Protein AF-A0A7T5ELZ2-F1 (afdb_monomer_lite)

Secondary structure (DSSP, 8-state):
-------PBPTTSPBEEEEEEEEEEE-TTS-EEEEEEEEEEEE-STT---EE--HHHHHHHHHHHHHHHTTSS-SEEE-----

pLDDT: mean 82.38, std 13.4, range [34.91, 93.44]

Radius of gyration: 15.35 Å; chains: 1; bounding box: 32×24×48 Å

Structure (mmCIF, N/CA/C/O backbone):
data_AF-A0A7T5ELZ2-F1
#
_entry.id   AF-A0A7T5ELZ2-F1
#
loop_
_atom_site.group_PDB
_atom_site.id
_atom_site.type_symbol
_atom_site.label_atom_id
_atom_site.label_alt_id
_atom_site.label_comp_id
_atom_site.label_asym_id
_atom_site.label_entity_id
_atom_site.label_seq_id
_atom_site.pdbx_PDB_ins_code
_atom_site.Cartn_x
_atom_site.Cartn_y
_atom_site.Cartn_z
_atom_site.occupancy
_atom_site.B_iso_or_equiv
_atom_site.auth_seq_id
_atom_site.auth_comp_id
_atom_site.auth_asym_id
_atom_site.auth_atom_id
_atom_site.pdbx_PDB_model_num
ATOM 1 N N . MET A 1 1 ? -8.985 -13.148 -28.091 1.00 36.12 1 MET A N 1
ATOM 2 C CA . MET A 1 1 ? -8.020 -12.035 -28.206 1.00 36.12 1 MET A CA 1
ATOM 3 C C . MET A 1 1 ? -7.440 -11.825 -26.821 1.00 36.12 1 MET A C 1
ATOM 5 O O . MET A 1 1 ? -8.173 -11.412 -25.935 1.00 36.12 1 MET A O 1
ATOM 9 N N . GLY A 1 2 ? -6.203 -12.274 -26.596 1.00 34.91 2 GLY A N 1
ATOM 10 C CA . GLY A 1 2 ? -5.553 -12.156 -25.291 1.00 34.91 2 GLY A CA 1
ATOM 11 C C . GLY A 1 2 ? -5.280 -10.687 -25.012 1.00 34.91 2 GLY A C 1
ATOM 12 O O . GLY A 1 2 ? -4.565 -10.047 -25.779 1.00 34.91 2 GLY A O 1
ATOM 13 N N . ILE A 1 3 ? -5.903 -10.149 -23.970 1.00 40.34 3 ILE A N 1
ATOM 14 C CA . ILE A 1 3 ? -5.661 -8.784 -23.516 1.00 40.34 3 ILE A CA 1
ATOM 15 C C . ILE A 1 3 ? -4.252 -8.807 -22.924 1.00 40.34 3 ILE A C 1
ATOM 17 O O . ILE A 1 3 ? -4.042 -9.244 -21.795 1.00 40.34 3 ILE A O 1
ATOM 21 N N . VAL A 1 4 ? -3.259 -8.452 -23.737 1.00 44.38 4 VAL A N 1
ATOM 22 C CA . VAL A 1 4 ? -1.895 -8.229 -23.266 1.00 44.38 4 VAL A CA 1
ATOM 23 C C . VAL A 1 4 ? -1.989 -6.993 -22.389 1.00 44.38 4 VAL A C 1
ATOM 25 O O . VAL A 1 4 ? -2.133 -5.894 -22.914 1.00 44.38 4 VAL A O 1
ATOM 28 N N . ALA A 1 5 ? -1.991 -7.177 -21.067 1.00 47.38 5 ALA A N 1
ATOM 29 C CA . ALA A 1 5 ? -1.897 -6.072 -20.126 1.00 47.38 5 ALA A CA 1
ATOM 30 C C . ALA A 1 5 ? -0.697 -5.212 -20.546 1.00 47.38 5 ALA A C 1
ATOM 32 O O . ALA A 1 5 ? 0.449 -5.678 -20.524 1.00 47.38 5 ALA A O 1
ATOM 33 N N . GLU A 1 6 ? -0.967 -3.998 -21.031 1.00 52.56 6 GLU A N 1
ATOM 34 C CA . GLU A 1 6 ? 0.079 -3.062 -21.413 1.00 52.56 6 GLU A CA 1
ATOM 35 C C . GLU A 1 6 ? 0.946 -2.830 -20.179 1.00 52.56 6 GLU A C 1
ATOM 37 O O . GLU A 1 6 ? 0.495 -2.292 -19.169 1.00 52.56 6 GLU A O 1
ATOM 42 N N . LYS A 1 7 ? 2.192 -3.312 -20.226 1.00 63.34 7 LYS A N 1
ATOM 43 C CA . LYS A 1 7 ? 3.134 -3.132 -19.123 1.00 63.34 7 LYS A CA 1
ATOM 44 C C . LYS A 1 7 ? 3.322 -1.633 -18.917 1.00 63.34 7 LYS A C 1
ATOM 46 O O . LYS A 1 7 ? 3.899 -0.975 -19.786 1.00 63.34 7 LYS A O 1
ATOM 51 N N . ILE A 1 8 ? 2.848 -1.118 -17.781 1.00 74.25 8 ILE A N 1
ATOM 52 C CA . ILE A 1 8 ? 3.013 0.284 -17.392 1.00 74.25 8 ILE A CA 1
ATOM 53 C C . ILE A 1 8 ? 4.507 0.610 -17.442 1.00 74.25 8 ILE A C 1
ATOM 55 O O . ILE A 1 8 ? 5.345 -0.091 -16.865 1.00 74.25 8 ILE A O 1
ATOM 59 N N . ARG A 1 9 ? 4.855 1.646 -18.207 1.00 79.38 9 ARG A N 1
ATOM 60 C CA . ARG A 1 9 ? 6.235 2.102 -18.365 1.00 79.38 9 ARG A CA 1
ATOM 61 C C . ARG A 1 9 ? 6.460 3.326 -17.497 1.00 79.38 9 ARG A C 1
ATOM 63 O O . ARG A 1 9 ? 5.648 4.244 -17.488 1.00 79.38 9 ARG A O 1
ATOM 70 N N . CYS A 1 10 ? 7.598 3.339 -16.822 1.00 81.88 10 CYS A N 1
ATOM 71 C CA . CYS A 1 10 ? 8.112 4.519 -16.151 1.00 81.88 10 CYS A CA 1
ATOM 72 C C . CYS A 1 10 ? 8.437 5.602 -17.194 1.00 81.88 10 CYS A C 1
ATOM 74 O O . CYS A 1 10 ? 8.770 5.283 -18.341 1.00 81.88 10 CYS A O 1
ATOM 76 N N . ARG A 1 11 ? 8.447 6.879 -16.797 1.00 80.31 11 ARG A N 1
ATOM 77 C CA . ARG A 1 11 ? 8.898 7.995 -17.653 1.00 80.31 11 ARG A CA 1
ATOM 78 C C . ARG A 1 11 ? 10.295 7.786 -18.236 1.00 80.31 11 ARG A C 1
ATOM 80 O O . ARG A 1 11 ? 10.593 8.299 -19.309 1.00 80.31 11 ARG A O 1
ATOM 87 N N . CYS A 1 12 ? 11.149 7.003 -17.574 1.00 82.44 12 CYS A N 1
ATOM 88 C CA . CYS A 1 12 ? 12.474 6.654 -18.090 1.00 82.44 12 CYS A CA 1
ATOM 89 C C . CYS A 1 12 ? 12.461 5.600 -19.221 1.00 82.44 12 CYS A C 1
ATOM 91 O O . CYS A 1 12 ? 13.529 5.173 -19.662 1.00 82.44 12 CYS A O 1
ATOM 93 N N . GLY A 1 13 ? 11.280 5.143 -19.656 1.00 80.06 13 GLY A N 1
ATOM 94 C CA . GLY A 1 13 ? 11.075 4.150 -20.716 1.00 80.06 13 GLY A CA 1
ATOM 95 C C . GLY A 1 13 ? 11.191 2.690 -20.263 1.00 80.06 13 GLY A C 1
ATOM 96 O O . GLY A 1 13 ? 10.900 1.785 -21.045 1.00 80.06 13 GLY A O 1
ATOM 97 N N . THR A 1 14 ? 11.585 2.450 -19.009 1.00 85.25 14 THR A N 1
ATOM 98 C CA . THR A 1 14 ? 11.747 1.101 -18.439 1.00 85.25 14 THR A CA 1
ATOM 99 C C . THR A 1 14 ? 10.387 0.557 -17.988 1.00 85.25 14 THR A C 1
ATOM 101 O O . THR A 1 14 ? 9.595 1.320 -17.426 1.00 85.25 14 THR A O 1
ATOM 104 N N . PRO A 1 15 ? 10.080 -0.735 -18.210 1.00 83.31 15 PRO A N 1
ATOM 105 C CA . PRO A 1 15 ? 8.878 -1.343 -17.649 1.00 83.31 15 PRO A CA 1
ATOM 106 C C . PRO A 1 15 ? 8.913 -1.271 -16.120 1.00 83.31 15 PRO A C 1
ATOM 108 O O . PRO A 1 15 ? 9.929 -1.597 -15.502 1.00 83.31 15 PRO A O 1
ATOM 111 N N . MET A 1 16 ? 7.803 -0.847 -15.521 1.00 86.00 16 MET A N 1
ATOM 112 C CA . MET A 1 16 ? 7.638 -0.923 -14.075 1.00 86.00 16 MET A CA 1
ATOM 113 C C . MET A 1 16 ? 7.360 -2.370 -13.674 1.00 86.00 16 MET A C 1
ATOM 115 O O . MET A 1 16 ? 6.767 -3.142 -14.433 1.00 86.00 16 MET A O 1
ATOM 119 N N . GLN A 1 17 ? 7.830 -2.741 -12.491 1.00 85.50 17 GLN A N 1
ATOM 120 C CA . GLN A 1 17 ? 7.581 -4.042 -11.888 1.00 85.50 17 GLN A CA 1
ATOM 121 C C . GLN A 1 17 ? 6.703 -3.856 -10.666 1.00 85.50 17 GLN A C 1
ATOM 123 O O . GLN A 1 17 ? 6.894 -2.910 -9.904 1.00 85.50 17 GLN A O 1
ATOM 128 N N . GLU A 1 18 ? 5.742 -4.752 -10.488 1.00 85.69 18 GLU A N 1
ATOM 129 C CA . GLU A 1 18 ? 4.947 -4.778 -9.272 1.00 85.69 18 GLU A CA 1
ATOM 130 C C . GLU A 1 18 ? 5.809 -5.308 -8.131 1.00 85.69 18 GLU A C 1
ATOM 132 O O . GLU A 1 18 ? 6.422 -6.372 -8.229 1.00 85.69 18 GLU A O 1
ATOM 137 N N . ILE A 1 19 ? 5.895 -4.517 -7.070 1.00 89.06 19 ILE A N 1
ATOM 138 C CA . ILE A 1 19 ? 6.597 -4.836 -5.841 1.00 89.06 19 ILE A CA 1
ATOM 139 C C . ILE A 1 19 ? 5.608 -4.662 -4.703 1.00 89.06 19 ILE A C 1
ATOM 141 O O . ILE A 1 19 ? 4.856 -3.691 -4.635 1.00 89.06 19 ILE A O 1
ATOM 145 N N . VAL A 1 20 ? 5.642 -5.610 -3.786 1.00 90.06 20 VAL A N 1
ATOM 146 C CA . VAL A 1 20 ? 4.830 -5.600 -2.583 1.00 90.06 20 VAL A CA 1
ATOM 147 C C . VAL A 1 20 ? 5.587 -4.844 -1.489 1.00 90.06 20 VAL A C 1
ATOM 149 O O . VAL A 1 20 ? 6.761 -5.129 -1.241 1.00 90.06 20 VAL A O 1
ATOM 152 N N . LYS A 1 21 ? 4.945 -3.852 -0.861 1.00 90.19 21 LYS A N 1
ATOM 153 C CA . LYS A 1 21 ? 5.558 -3.008 0.175 1.00 90.19 21 LYS A CA 1
ATOM 154 C C . LYS A 1 21 ? 4.674 -2.859 1.403 1.00 90.19 21 LYS A C 1
ATOM 156 O O . LYS A 1 21 ? 3.451 -2.881 1.318 1.00 90.19 21 LYS A O 1
ATOM 161 N N . ASP A 1 22 ? 5.319 -2.612 2.534 1.00 91.81 22 ASP A N 1
ATOM 162 C CA . ASP A 1 22 ? 4.635 -2.268 3.773 1.00 91.81 22 ASP A CA 1
ATOM 163 C C . ASP A 1 22 ? 4.572 -0.745 3.920 1.00 91.81 22 ASP A C 1
ATOM 165 O O . ASP A 1 22 ? 5.593 -0.056 3.870 1.00 91.81 22 ASP A O 1
ATOM 169 N N . ILE A 1 23 ? 3.370 -0.216 4.134 1.00 90.31 23 ILE A N 1
ATOM 170 C CA . ILE A 1 23 ? 3.134 1.199 4.417 1.00 90.31 23 ILE A CA 1
ATOM 171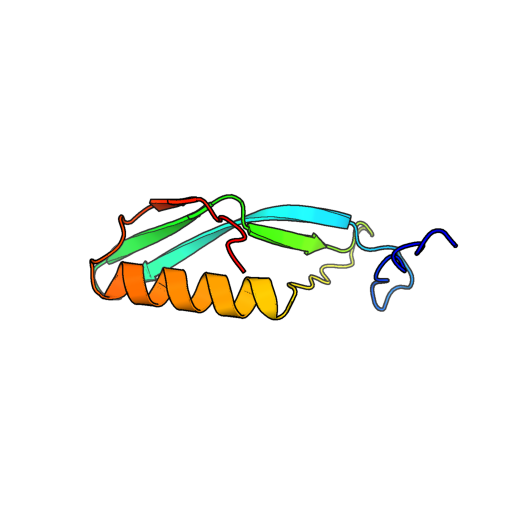 C C . ILE A 1 23 ? 2.943 1.345 5.919 1.00 90.31 23 ILE A C 1
ATOM 173 O O . ILE A 1 23 ? 1.963 0.857 6.477 1.00 90.31 23 ILE A O 1
ATOM 177 N N . SER A 1 24 ? 3.862 2.039 6.586 1.00 92.31 24 SER A N 1
ATOM 178 C CA . SER A 1 24 ? 3.751 2.313 8.020 1.00 92.31 24 SER A CA 1
ATOM 179 C C . SER A 1 24 ? 3.777 3.803 8.317 1.00 92.31 24 SER A C 1
ATOM 181 O O . SER A 1 24 ? 4.588 4.529 7.744 1.00 92.31 24 SER A O 1
ATOM 183 N N . TRP A 1 25 ? 2.935 4.244 9.246 1.00 92.38 25 TRP A N 1
ATOM 184 C CA . TRP A 1 25 ? 2.911 5.616 9.746 1.00 92.38 25 TRP A CA 1
ATOM 185 C C . TRP A 1 25 ? 2.692 5.624 11.256 1.00 92.38 25 TRP A C 1
ATOM 187 O O . TRP A 1 25 ? 2.225 4.644 11.836 1.00 92.38 25 TRP A O 1
ATOM 197 N N . SER A 1 26 ? 3.026 6.740 11.893 1.00 91.31 26 SER A N 1
ATOM 198 C CA . SER A 1 26 ? 2.752 6.967 13.310 1.00 91.31 26 SER A CA 1
ATOM 199 C C . SER A 1 26 ? 1.712 8.068 13.447 1.00 91.31 26 SER A C 1
ATOM 201 O O . SER A 1 26 ? 1.802 9.091 12.771 1.00 91.31 26 SER A O 1
ATOM 203 N N . ASP A 1 27 ? 0.725 7.856 14.306 1.00 87.69 27 ASP A N 1
ATOM 204 C CA . ASP A 1 27 ? -0.222 8.899 14.696 1.00 87.69 27 ASP A CA 1
ATOM 205 C C . ASP A 1 27 ? 0.381 9.821 15.770 1.00 87.69 27 ASP A C 1
ATOM 207 O O . ASP A 1 27 ? 1.383 9.483 16.408 1.00 87.69 27 ASP A O 1
ATOM 211 N N . SER A 1 28 ? -0.247 10.975 16.006 1.00 84.50 28 SER A N 1
ATOM 212 C CA . SER A 1 28 ? 0.164 11.964 17.012 1.00 84.50 28 SER A CA 1
ATOM 213 C C . SER A 1 28 ? 0.263 11.388 18.431 1.00 84.50 28 SER A C 1
ATOM 215 O O . SER A 1 28 ? 1.016 11.903 19.250 1.00 84.50 28 SER A O 1
ATOM 217 N N . ASN A 1 29 ? -0.440 10.287 18.707 1.00 82.88 29 ASN A N 1
ATOM 218 C CA . ASN A 1 29 ? -0.403 9.570 19.984 1.00 82.88 29 ASN A CA 1
ATOM 219 C C . ASN A 1 29 ? 0.759 8.562 20.110 1.00 82.88 29 ASN A C 1
ATOM 221 O O . ASN A 1 29 ? 0.794 7.776 21.054 1.00 82.88 29 ASN A O 1
ATOM 225 N N . GLY A 1 30 ? 1.679 8.511 19.140 1.00 85.75 30 GLY A N 1
ATOM 226 C CA . GLY A 1 30 ? 2.785 7.545 19.114 1.00 85.75 30 GLY A CA 1
ATOM 227 C C . GLY A 1 30 ? 2.370 6.122 18.720 1.00 85.75 30 GLY A C 1
ATOM 228 O O . GLY A 1 30 ? 3.192 5.206 18.733 1.00 85.75 30 GLY A O 1
ATOM 229 N N . ASN A 1 31 ? 1.106 5.917 18.338 1.00 87.38 31 ASN A N 1
ATOM 230 C CA . ASN A 1 31 ? 0.636 4.640 17.816 1.00 87.38 31 ASN A CA 1
ATOM 231 C C . ASN A 1 31 ? 1.179 4.436 16.400 1.00 87.38 31 ASN A C 1
ATOM 233 O O . ASN A 1 31 ? 0.888 5.228 15.504 1.00 87.38 31 ASN A O 1
ATOM 237 N N . LYS A 1 32 ? 1.949 3.363 16.200 1.00 92.00 32 LYS A N 1
ATOM 238 C CA . LYS A 1 32 ? 2.414 2.941 14.878 1.00 92.00 32 LYS A CA 1
ATOM 239 C C . LYS A 1 32 ? 1.362 2.059 14.215 1.00 92.00 32 LYS A C 1
ATOM 241 O O . LYS A 1 32 ? 0.946 1.056 14.793 1.00 92.00 32 LYS A O 1
ATOM 246 N N . TYR A 1 33 ? 0.991 2.427 13.000 1.00 92.56 33 TYR A N 1
ATOM 247 C CA . TYR A 1 33 ? 0.104 1.687 12.118 1.00 92.56 33 TYR A CA 1
ATOM 248 C C . TYR A 1 33 ? 0.907 1.113 10.956 1.00 92.56 33 TYR A C 1
ATOM 250 O O . TYR A 1 33 ? 1.913 1.689 10.534 1.00 92.56 33 TYR A O 1
ATOM 258 N N . THR A 1 34 ? 0.527 -0.060 10.466 1.00 93.44 34 THR A N 1
ATOM 259 C CA . THR A 1 34 ? 1.191 -0.710 9.333 1.00 93.44 34 THR A CA 1
ATOM 260 C C . THR A 1 34 ? 0.175 -1.457 8.476 1.00 93.44 34 THR A C 1
ATOM 262 O O . THR A 1 34 ? -0.515 -2.346 8.965 1.00 93.44 34 THR A O 1
ATOM 265 N N . ILE A 1 35 ? 0.109 -1.112 7.195 1.00 93.31 35 ILE A N 1
ATOM 266 C CA . ILE A 1 35 ? -0.590 -1.878 6.165 1.00 93.31 35 ILE A CA 1
ATOM 267 C C . ILE A 1 35 ? 0.476 -2.673 5.419 1.00 93.31 35 ILE A C 1
ATOM 269 O O . ILE A 1 35 ? 1.370 -2.092 4.804 1.00 93.31 35 ILE A O 1
ATOM 273 N N . ARG A 1 36 ? 0.415 -3.996 5.518 1.00 92.69 36 ARG A N 1
ATOM 274 C CA . ARG A 1 36 ? 1.353 -4.905 4.862 1.00 92.69 36 ARG A CA 1
ATOM 275 C C . ARG A 1 36 ? 0.891 -5.255 3.467 1.00 92.69 36 ARG A C 1
ATOM 277 O O . ARG A 1 36 ? -0.296 -5.195 3.179 1.00 92.69 36 ARG A O 1
ATOM 284 N N . ASN A 1 37 ? 1.818 -5.714 2.647 1.00 90.94 37 ASN A N 1
ATOM 285 C CA . ASN A 1 37 ? 1.526 -6.310 1.351 1.00 90.94 37 ASN A CA 1
ATOM 286 C C . ASN A 1 37 ? 0.856 -5.389 0.309 1.00 90.94 37 ASN A C 1
ATOM 288 O O . ASN A 1 37 ? 0.110 -5.856 -0.546 1.00 90.94 37 ASN A O 1
ATOM 292 N N . VAL A 1 38 ? 1.126 -4.084 0.341 1.00 89.69 38 VAL A N 1
ATOM 293 C CA . VAL A 1 38 ? 0.534 -3.129 -0.604 1.00 89.69 38 VAL A CA 1
ATOM 294 C C . VAL A 1 38 ? 1.220 -3.240 -1.975 1.00 89.69 38 VAL A C 1
ATOM 296 O O . VAL A 1 38 ? 2.429 -2.988 -2.065 1.00 89.69 38 VAL A O 1
ATOM 299 N N . PRO A 1 39 ? 0.492 -3.577 -3.056 1.00 88.12 39 PRO A N 1
ATOM 300 C CA . PRO A 1 39 ? 1.068 -3.673 -4.392 1.00 88.12 39 PRO A CA 1
ATOM 301 C C . PRO A 1 39 ? 1.394 -2.276 -4.937 1.00 88.12 39 PRO A C 1
ATOM 303 O O . PRO A 1 39 ? 0.555 -1.376 -4.977 1.00 88.12 39 PRO A O 1
ATOM 306 N N . THR A 1 40 ? 2.647 -2.072 -5.338 1.00 88.06 40 THR A N 1
ATOM 307 C CA . THR A 1 40 ? 3.154 -0.808 -5.884 1.00 88.06 40 THR A CA 1
ATOM 308 C C . THR A 1 40 ? 4.033 -1.079 -7.096 1.00 88.06 40 THR A C 1
ATOM 310 O O . THR A 1 40 ? 4.960 -1.882 -7.045 1.00 88.06 40 THR A O 1
ATOM 313 N N . LEU A 1 41 ? 3.794 -0.373 -8.195 1.00 88.38 41 LEU A N 1
ATOM 314 C CA . LEU A 1 41 ? 4.626 -0.452 -9.388 1.00 88.38 41 LEU A CA 1
ATOM 315 C C . LEU A 1 41 ? 5.865 0.422 -9.203 1.00 88.38 41 LEU A C 1
ATOM 317 O O . LEU A 1 41 ? 5.764 1.629 -9.025 1.00 88.38 41 LEU A O 1
ATOM 321 N N . CYS A 1 42 ? 7.047 -0.178 -9.256 1.00 86.56 42 CYS A N 1
ATOM 322 C CA . CYS A 1 42 ? 8.319 0.520 -9.106 1.00 86.56 42 CYS A CA 1
ATOM 323 C C . CYS A 1 42 ? 9.146 0.406 -10.385 1.00 86.56 42 CYS A C 1
ATOM 325 O O . CYS A 1 42 ? 9.167 -0.632 -11.054 1.00 86.56 42 CYS A O 1
ATOM 327 N N . CYS A 1 43 ? 9.871 1.468 -10.722 1.00 86.88 43 CYS A N 1
ATOM 328 C CA . CYS A 1 43 ? 10.883 1.398 -11.762 1.00 86.88 43 CYS A CA 1
ATOM 329 C C . CYS A 1 43 ? 12.097 0.582 -11.282 1.00 86.88 43 CYS A C 1
ATOM 331 O O . CYS A 1 43 ? 12.660 0.858 -10.229 1.00 86.88 43 CYS A O 1
ATOM 333 N N . ASN A 1 44 ? 12.543 -0.394 -12.080 1.00 80.62 44 ASN A N 1
ATOM 334 C CA . ASN A 1 44 ? 13.722 -1.219 -11.771 1.00 80.62 44 ASN A CA 1
ATOM 335 C C . ASN A 1 44 ? 15.043 -0.621 -12.314 1.00 80.62 44 ASN A C 1
ATOM 337 O O . ASN A 1 44 ? 16.092 -1.262 -12.325 1.00 80.62 44 ASN A O 1
ATOM 341 N N . LYS A 1 45 ? 15.019 0.607 -12.843 1.00 82.94 45 LYS A N 1
ATOM 342 C CA . LYS A 1 45 ? 16.231 1.257 -13.353 1.00 82.94 45 LYS A CA 1
ATOM 343 C C . LYS A 1 45 ? 16.995 1.902 -12.199 1.00 82.94 45 LYS A C 1
ATOM 345 O O . LYS A 1 45 ? 16.464 2.770 -11.512 1.00 82.94 45 LYS A O 1
ATOM 350 N N . ILE A 1 46 ? 18.269 1.545 -12.046 1.00 78.88 46 ILE A N 1
ATOM 351 C CA . ILE A 1 46 ? 19.173 2.174 -11.073 1.00 78.88 46 ILE A CA 1
ATOM 352 C C . ILE A 1 46 ? 19.205 3.693 -11.314 1.00 78.88 46 ILE A C 1
ATOM 354 O O . ILE A 1 46 ? 19.431 4.148 -12.437 1.00 78.88 46 ILE A O 1
ATOM 358 N N . GLY A 1 47 ? 18.949 4.470 -10.258 1.00 79.62 47 GLY A N 1
ATOM 359 C CA . GLY A 1 47 ? 18.865 5.934 -10.311 1.00 79.62 47 GLY A CA 1
ATOM 360 C C . GLY A 1 47 ? 17.492 6.494 -10.702 1.00 79.62 47 GLY A C 1
ATOM 361 O O . GLY A 1 47 ? 17.346 7.710 -10.796 1.00 79.62 47 GLY A O 1
ATOM 362 N N . CYS A 1 48 ? 16.481 5.645 -10.916 1.00 80.06 48 CYS A N 1
ATOM 363 C CA . CYS A 1 48 ? 15.102 6.057 -11.153 1.00 80.06 48 CYS A CA 1
ATOM 364 C C . CYS A 1 48 ? 14.202 5.562 -10.015 1.00 80.06 48 CYS A C 1
ATOM 366 O O . CYS A 1 48 ? 13.872 4.384 -9.943 1.00 80.06 48 CYS A O 1
ATOM 368 N N . TYR A 1 49 ? 13.792 6.483 -9.146 1.00 81.88 49 TYR A N 1
ATOM 369 C CA . TYR A 1 49 ? 12.951 6.211 -7.973 1.00 81.88 49 TYR A CA 1
ATOM 370 C C . TYR A 1 49 ? 11.467 6.469 -8.259 1.00 81.88 49 TYR A C 1
ATOM 372 O O . TYR A 1 49 ? 10.729 6.910 -7.385 1.00 81.88 49 TYR A O 1
ATOM 380 N N . GLU A 1 50 ? 11.045 6.290 -9.513 1.00 83.81 50 GLU A N 1
ATOM 381 C CA . GLU A 1 50 ? 9.648 6.496 -9.874 1.00 83.81 50 GLU A CA 1
ATOM 382 C C . GLU A 1 50 ? 8.817 5.302 -9.408 1.00 83.81 50 GLU A C 1
ATOM 384 O O . GLU A 1 50 ? 9.101 4.145 -9.739 1.00 83.81 50 GLU A O 1
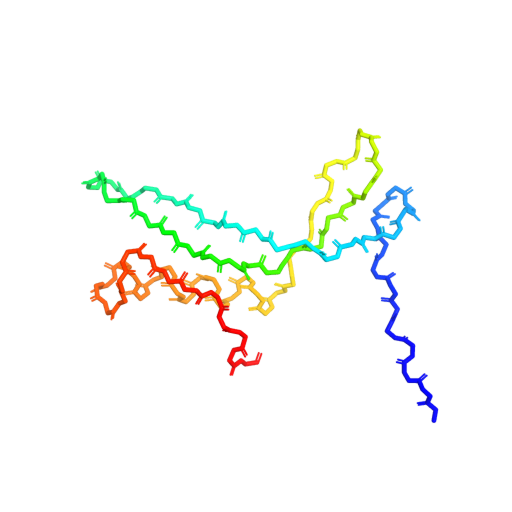ATOM 389 N N . GLU A 1 51 ? 7.781 5.621 -8.647 1.00 85.56 51 GLU A N 1
ATOM 390 C CA . GLU A 1 51 ? 6.834 4.678 -8.083 1.00 85.56 51 GLU A CA 1
ATOM 391 C C . GLU A 1 51 ? 5.435 5.106 -8.497 1.00 85.56 51 GLU A C 1
ATOM 393 O O . GLU A 1 51 ? 5.112 6.294 -8.577 1.00 85.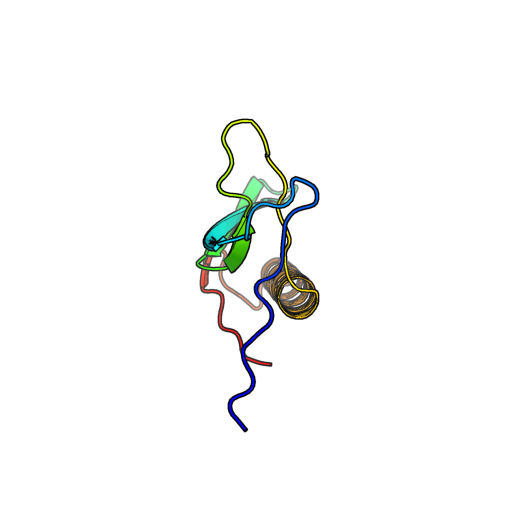56 51 GLU A O 1
ATOM 398 N N . TYR A 1 52 ? 4.605 4.122 -8.785 1.00 83.62 52 TYR A N 1
ATOM 399 C CA . TYR A 1 52 ? 3.227 4.308 -9.163 1.00 83.62 52 TYR A CA 1
ATOM 400 C C . TYR A 1 52 ? 2.377 3.338 -8.358 1.00 83.62 52 TYR A C 1
ATOM 402 O O . TYR A 1 52 ? 2.589 2.128 -8.366 1.00 83.62 52 TYR A O 1
ATOM 410 N N . THR A 1 53 ? 1.380 3.873 -7.679 1.00 84.75 53 THR A N 1
ATOM 411 C CA . THR A 1 53 ? 0.361 3.080 -7.000 1.00 84.75 53 THR A CA 1
ATOM 412 C C . THR A 1 53 ? -0.939 3.303 -7.752 1.00 84.75 53 THR A C 1
ATOM 414 O O . THR A 1 53 ? -1.269 4.447 -8.075 1.00 84.75 53 THR A O 1
ATOM 417 N N . SER A 1 54 ? -1.669 2.231 -8.063 1.00 84.00 54 SER A N 1
ATOM 418 C CA . SER A 1 54 ? -2.952 2.367 -8.754 1.00 84.00 54 SER A CA 1
ATOM 419 C C . SER A 1 54 ? -3.937 3.157 -7.887 1.00 84.00 54 SER A C 1
ATOM 421 O O . SER A 1 54 ? -3.891 3.100 -6.655 1.00 84.00 54 SER A O 1
ATOM 423 N N . SER A 1 55 ? -4.853 3.894 -8.518 1.00 84.06 55 SER A N 1
ATOM 424 C CA . SER A 1 55 ? -5.855 4.672 -7.780 1.00 84.06 55 SER A CA 1
ATOM 425 C C . SER A 1 55 ? -6.720 3.787 -6.875 1.00 84.06 55 SER A C 1
ATOM 427 O O . SER A 1 55 ? -7.056 4.205 -5.773 1.00 84.06 55 SER A O 1
ATOM 429 N N . GLY A 1 56 ? -7.020 2.549 -7.289 1.00 84.88 56 GLY A N 1
ATOM 430 C CA . GLY A 1 56 ? -7.748 1.578 -6.462 1.00 84.88 56 GLY A CA 1
ATOM 431 C C . GLY A 1 56 ? -6.989 1.211 -5.186 1.00 84.88 56 GLY A C 1
ATOM 432 O O . GLY A 1 56 ? -7.546 1.277 -4.090 1.00 84.88 56 GLY A O 1
ATOM 433 N N . VAL A 1 57 ? -5.686 0.938 -5.301 1.00 86.06 57 VAL A N 1
ATOM 434 C CA . VAL A 1 57 ? -4.826 0.660 -4.144 1.00 86.06 57 VAL A CA 1
ATOM 435 C C . VAL A 1 57 ? -4.729 1.880 -3.229 1.00 86.06 57 VAL A C 1
ATOM 437 O O . VAL A 1 57 ? -4.876 1.733 -2.020 1.00 86.06 57 VAL A O 1
ATOM 440 N N . GLN A 1 58 ? -4.564 3.088 -3.777 1.00 86.62 58 GLN A N 1
ATOM 441 C CA . GLN A 1 58 ? -4.515 4.324 -2.982 1.00 86.62 58 GLN A CA 1
ATOM 442 C C . GLN A 1 58 ? -5.812 4.574 -2.199 1.00 86.62 58 GLN A C 1
ATOM 444 O O . GLN A 1 58 ? -5.765 4.928 -1.017 1.00 86.62 58 GLN A O 1
ATOM 449 N N . ILE A 1 59 ? -6.969 4.370 -2.836 1.00 88.56 59 ILE A N 1
ATOM 450 C CA . ILE A 1 59 ? -8.281 4.519 -2.195 1.00 88.56 59 ILE A CA 1
ATOM 451 C C . ILE A 1 59 ? -8.438 3.476 -1.085 1.00 88.56 59 ILE A C 1
ATOM 453 O O . ILE A 1 59 ? -8.784 3.833 0.038 1.00 88.56 59 ILE A O 1
ATOM 457 N N . ASN A 1 60 ? -8.121 2.210 -1.363 1.00 89.06 60 ASN A N 1
ATOM 458 C CA . ASN A 1 60 ? -8.249 1.133 -0.384 1.00 89.06 60 ASN A CA 1
ATOM 459 C C . ASN A 1 60 ? -7.303 1.337 0.818 1.00 89.06 60 ASN A C 1
ATOM 461 O O . ASN A 1 60 ? -7.730 1.259 1.966 1.00 89.06 60 ASN A O 1
ATOM 465 N N . VAL A 1 61 ? -6.044 1.725 0.577 1.00 89.75 61 VAL A N 1
ATOM 466 C CA . VAL A 1 61 ? -5.087 2.099 1.636 1.00 89.75 61 VAL A CA 1
ATOM 467 C C . VAL A 1 61 ? -5.621 3.250 2.491 1.00 89.75 61 VAL A C 1
ATOM 469 O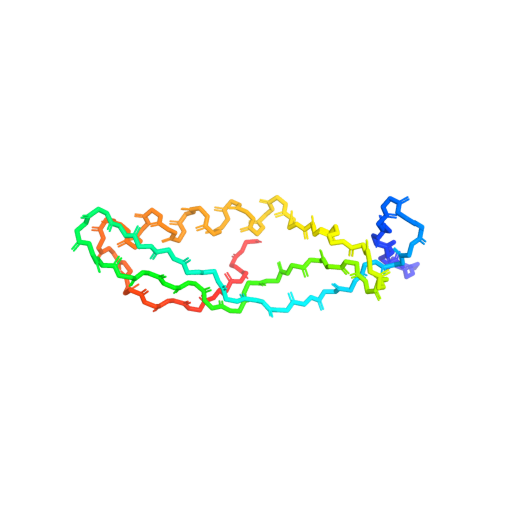 O . VAL A 1 61 ? -5.495 3.205 3.713 1.00 89.75 61 VAL A O 1
ATOM 472 N N . SER A 1 62 ? -6.245 4.257 1.876 1.00 90.00 62 SER A N 1
ATOM 473 C CA . SER A 1 62 ? -6.842 5.387 2.602 1.00 90.00 62 SER A CA 1
ATOM 474 C C . SER A 1 62 ? -8.001 4.939 3.498 1.00 90.00 62 SER A C 1
ATOM 476 O O . SER A 1 62 ? -8.053 5.321 4.665 1.00 90.00 62 SER A O 1
ATOM 478 N N . ILE A 1 63 ? -8.881 4.071 2.987 1.00 90.56 63 ILE A N 1
ATOM 479 C CA . ILE A 1 63 ? -9.997 3.501 3.755 1.00 90.56 63 ILE A CA 1
ATOM 480 C C . ILE A 1 63 ? -9.472 2.681 4.939 1.00 90.56 63 ILE A C 1
ATOM 482 O O . ILE A 1 63 ? -9.916 2.886 6.069 1.00 90.56 63 ILE A O 1
ATOM 486 N N . LEU A 1 64 ? -8.495 1.796 4.708 1.00 90.75 64 LEU A N 1
ATOM 487 C CA . LEU A 1 64 ? -7.865 1.007 5.770 1.00 90.75 64 LEU A CA 1
ATOM 488 C C . LEU A 1 64 ? -7.239 1.915 6.832 1.00 90.75 64 LEU A C 1
ATOM 490 O O . LEU A 1 64 ? -7.453 1.700 8.023 1.00 90.75 64 LEU A O 1
ATOM 494 N N . ALA A 1 65 ? -6.515 2.956 6.417 1.00 90.12 65 ALA A N 1
ATOM 495 C CA . ALA A 1 65 ? -5.897 3.900 7.337 1.00 90.12 65 ALA A CA 1
ATOM 496 C C . ALA A 1 65 ? -6.930 4.630 8.211 1.00 90.12 65 ALA A C 1
ATOM 498 O O . ALA A 1 65 ? -6.707 4.787 9.414 1.00 90.12 65 ALA A O 1
ATOM 499 N N . ASP A 1 66 ? -8.069 5.039 7.649 1.00 91.19 66 ASP A N 1
ATOM 500 C CA . ASP A 1 66 ? 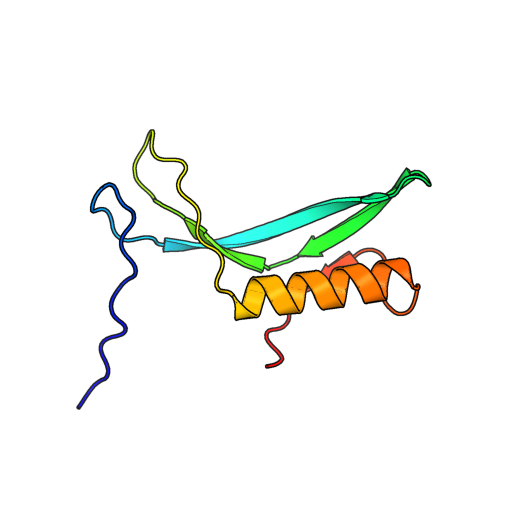-9.135 5.687 8.415 1.00 91.19 66 ASP A CA 1
ATOM 501 C C . ASP A 1 66 ? -9.840 4.724 9.375 1.00 91.19 66 ASP A C 1
ATOM 503 O O . ASP A 1 66 ? -10.086 5.081 10.527 1.00 91.19 66 ASP A O 1
ATOM 507 N N . GLU A 1 67 ? -10.104 3.484 8.967 1.00 89.88 67 GLU A N 1
ATOM 508 C CA . GLU A 1 67 ? -10.685 2.468 9.853 1.00 89.88 67 GLU A CA 1
ATOM 509 C C . GLU A 1 67 ? -9.729 2.068 10.992 1.00 89.88 67 GLU A C 1
ATOM 511 O O . GLU A 1 67 ? -10.160 1.848 12.127 1.00 89.88 67 GLU A O 1
ATOM 516 N N . MET A 1 68 ? -8.418 2.057 10.739 1.00 89.94 68 MET A N 1
ATOM 517 C CA . MET A 1 68 ? -7.401 1.875 11.780 1.00 89.94 68 MET A CA 1
ATOM 518 C C . MET A 1 68 ? -7.361 3.056 12.762 1.00 89.94 68 MET A C 1
ATOM 520 O O . MET A 1 68 ? -7.215 2.847 13.968 1.00 89.94 68 MET A O 1
ATOM 524 N N . ARG A 1 69 ? -7.525 4.299 12.283 1.00 86.62 69 ARG A N 1
ATOM 525 C CA . ARG A 1 69 ? -7.614 5.491 13.152 1.00 86.62 69 ARG A CA 1
ATOM 526 C C . ARG A 1 69 ? -8.880 5.502 14.003 1.00 86.62 69 ARG A C 1
ATOM 528 O O . ARG A 1 69 ? -8.819 5.895 15.163 1.00 86.62 69 ARG A O 1
ATOM 535 N N . LYS A 1 70 ? -10.010 5.047 13.454 1.00 89.75 70 LYS A N 1
ATOM 536 C CA . LYS A 1 70 ? -11.278 4.896 14.190 1.00 89.75 70 LYS A CA 1
ATOM 537 C C . LYS A 1 70 ? -11.238 3.769 15.228 1.00 89.75 70 LYS A C 1
ATOM 539 O O . LYS A 1 70 ? -12.125 3.694 16.071 1.00 89.75 70 LYS A O 1
ATOM 544 N N . GLY A 1 71 ? -10.222 2.904 15.176 1.00 86.19 71 GLY A N 1
ATOM 545 C CA . GLY A 1 71 ? -10.094 1.745 16.056 1.00 86.19 71 GLY A CA 1
ATOM 546 C C . GLY A 1 71 ? -10.955 0.552 15.633 1.00 86.19 71 GLY A C 1
ATOM 547 O O . GLY A 1 71 ? -11.059 -0.406 16.395 1.00 86.19 71 GLY A O 1
ATOM 548 N N . THR A 1 72 ? -11.551 0.586 14.435 1.00 88.88 72 THR A N 1
ATOM 549 C CA . THR A 1 72 ? -12.292 -0.545 13.854 1.00 88.88 72 THR A CA 1
ATOM 550 C C . THR A 1 72 ? -11.342 -1.668 13.435 1.00 88.88 72 THR A C 1
ATOM 552 O O . THR A 1 72 ? -11.699 -2.844 13.490 1.00 88.88 72 THR A O 1
ATOM 555 N N . LEU A 1 73 ? -10.125 -1.310 13.010 1.00 88.75 73 LEU A N 1
ATOM 556 C CA . LEU A 1 73 ? -9.098 -2.246 12.555 1.00 88.75 73 LEU A CA 1
ATOM 557 C C . LEU A 1 73 ? -7.880 -2.276 13.492 1.00 88.75 73 LEU A C 1
ATOM 559 O O . LEU A 1 73 ? -7.557 -1.270 14.133 1.00 88.75 73 LEU A O 1
ATOM 563 N N . PRO A 1 74 ? -7.170 -3.419 13.565 1.00 89.50 74 PRO A N 1
ATOM 564 C CA . PRO A 1 74 ? -5.942 -3.530 14.340 1.00 89.50 74 PRO A CA 1
ATOM 565 C C . PRO A 1 74 ? -4.841 -2.622 13.779 1.00 89.50 74 PRO A C 1
ATOM 567 O O . PRO A 1 74 ? -4.863 -2.197 12.630 1.00 89.50 74 PRO A O 1
ATOM 570 N N . ARG A 1 75 ? -3.813 -2.362 14.594 1.00 88.88 75 ARG A N 1
ATOM 571 C CA . ARG A 1 75 ? -2.666 -1.511 14.221 1.00 88.88 75 ARG A CA 1
ATOM 572 C C . ARG A 1 75 ? -1.826 -2.067 13.072 1.00 88.88 75 ARG A C 1
ATOM 574 O O . ARG A 1 75 ? -1.087 -1.316 12.446 1.00 88.88 75 ARG A O 1
ATOM 581 N N . THR A 1 76 ? -1.942 -3.360 12.801 1.00 91.75 76 THR A N 1
ATOM 582 C CA . THR A 1 76 ? -1.313 -4.008 11.657 1.00 91.75 76 THR A CA 1
ATOM 583 C C . THR A 1 76 ? -2.392 -4.734 10.880 1.00 91.75 76 THR A C 1
ATOM 585 O O . THR A 1 76 ? -3.064 -5.591 11.450 1.00 91.75 76 THR A O 1
ATOM 588 N N . VAL A 1 77 ? -2.543 -4.403 9.603 1.00 91.06 77 VAL A N 1
ATOM 589 C CA . VAL A 1 77 ? -3.477 -5.068 8.686 1.00 91.06 77 VAL A CA 1
ATOM 590 C C . VAL A 1 77 ? -2.729 -5.533 7.447 1.00 91.06 77 VAL A C 1
ATOM 592 O O . VAL A 1 77 ? -1.747 -4.912 7.045 1.00 91.06 77 VAL A O 1
ATOM 595 N N . GLU A 1 78 ? -3.175 -6.629 6.851 1.00 89.50 78 GLU A N 1
ATOM 596 C CA . GLU A 1 78 ? -2.703 -7.055 5.536 1.00 89.50 78 GLU A CA 1
ATOM 597 C C . GLU A 1 78 ? -3.587 -6.421 4.465 1.00 89.50 78 GLU A C 1
ATOM 599 O O . GLU A 1 78 ? -4.803 -6.316 4.629 1.00 89.50 78 GLU A O 1
ATOM 604 N N . TYR A 1 7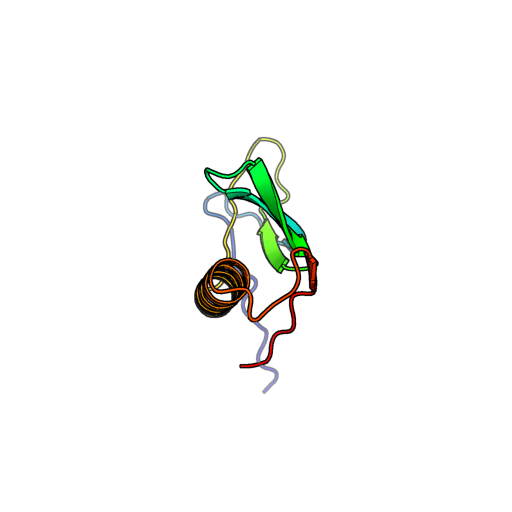9 ? -2.967 -5.942 3.391 1.00 86.75 79 TYR A N 1
ATOM 605 C CA . TYR A 1 79 ? -3.681 -5.437 2.236 1.00 86.75 79 TYR A CA 1
ATOM 606 C C . TYR A 1 79 ? -4.363 -6.606 1.524 1.00 86.75 79 TYR A C 1
ATOM 608 O O . TYR A 1 79 ? -3.700 -7.509 1.016 1.00 86.75 79 TYR A O 1
ATOM 616 N N . GLU A 1 80 ? -5.690 -6.562 1.469 1.00 78.88 80 GLU A N 1
ATOM 617 C CA . GLU A 1 80 ? -6.496 -7.422 0.613 1.00 78.88 80 GLU A CA 1
ATOM 618 C C . GLU A 1 80 ? -7.189 -6.543 -0.432 1.00 78.88 80 GLU A C 1
ATOM 620 O O . GLU A 1 80 ? -7.925 -5.606 -0.093 1.00 78.88 80 GLU A O 1
ATOM 625 N N . GLU A 1 81 ? -6.958 -6.835 -1.713 1.00 66.56 81 GLU A N 1
ATOM 626 C CA . GLU A 1 81 ? -7.702 -6.215 -2.808 1.00 66.56 81 GLU A CA 1
ATOM 627 C C . GLU A 1 81 ? -9.125 -6.786 -2.795 1.00 66.56 81 GLU A C 1
ATOM 629 O O . GLU A 1 81 ? -9.403 -7.869 -3.305 1.00 66.56 81 GLU A O 1
ATOM 634 N N . ARG A 1 82 ? -10.018 -6.097 -2.081 1.00 57.62 82 ARG A N 1
ATOM 635 C CA . ARG A 1 82 ? -11.422 -6.498 -1.920 1.00 57.62 82 ARG A CA 1
ATOM 636 C C . ARG A 1 82 ? -12.361 -5.880 -2.958 1.00 57.62 82 ARG A C 1
ATOM 638 O O . ARG A 1 82 ? -13.543 -6.219 -2.943 1.00 57.62 82 ARG A O 1
ATOM 645 N N . PHE A 1 83 ? -11.861 -4.988 -3.816 1.00 48.19 83 PHE A N 1
ATOM 646 C CA . PHE A 1 83 ? -12.651 -4.200 -4.764 1.00 48.19 83 PHE A CA 1
ATOM 647 C C . PHE A 1 83 ? -12.001 -4.154 -6.139 1.00 48.19 83 PHE A C 1
ATOM 649 O O . PHE A 1 83 ? -10.810 -3.779 -6.190 1.00 48.19 83 PHE A O 1
#

Organism: NCBI:txid2796470

Foldseek 3Di:
DDPPPPQDADPVRAGWDWDFDKDWDADPVRQIAIEGGQTKTAGPDVPGGDIGHDPLSVVQVVVQVVCVVVVVDPSYHYDDSPD

Sequence (83 aa):
MGIVAEKIRCRCGTPMQEIVKDISWSDSNGNKYTIRNVPTLCCNKIGCYEEYTSSGVQINVSILADEMRKGTLPRTVEYEERF